Protein AF-A0A2G5R0I2-F1 (afdb_monomer)

Structure (mmCIF, N/CA/C/O backbone):
data_AF-A0A2G5R0I2-F1
#
_entry.id   AF-A0A2G5R0I2-F1
#
loop_
_atom_site.group_PDB
_atom_site.id
_atom_site.type_symbol
_atom_site.label_atom_id
_atom_site.label_alt_id
_atom_site.label_comp_id
_atom_site.label_asym_id
_atom_site.label_entity_id
_atom_site.label_seq_id
_atom_site.pdbx_PDB_ins_code
_atom_site.Cartn_x
_atom_site.Cartn_y
_atom_site.Cartn_z
_atom_site.occupancy
_atom_site.B_iso_or_equiv
_atom_site.auth_seq_id
_atom_site.auth_comp_id
_atom_site.auth_asym_id
_atom_site.auth_atom_id
_atom_site.pdbx_PDB_model_num
ATOM 1 N N . MET A 1 1 ? -11.431 -9.751 -18.435 1.00 73.50 1 MET A N 1
ATOM 2 C CA . MET A 1 1 ? -12.659 -9.360 -17.702 1.00 73.50 1 MET A CA 1
ATOM 3 C C . MET A 1 1 ? -12.738 -10.006 -16.320 1.00 73.50 1 MET A C 1
ATOM 5 O O . MET A 1 1 ? -12.672 -9.270 -15.349 1.00 73.50 1 MET A O 1
ATOM 9 N N . ALA A 1 2 ? -12.776 -11.341 -16.195 1.00 81.56 2 ALA A N 1
ATOM 10 C CA . ALA A 1 2 ? -12.910 -12.025 -14.894 1.00 81.56 2 ALA A CA 1
ATOM 11 C C . ALA A 1 2 ? -11.847 -11.638 -13.840 1.00 81.56 2 ALA A C 1
ATOM 13 O O . ALA A 1 2 ? -12.178 -11.407 -12.682 1.00 81.56 2 ALA A O 1
ATOM 14 N N . ILE A 1 3 ? -10.582 -11.492 -14.251 1.00 83.56 3 ILE A N 1
ATOM 15 C CA . ILE A 1 3 ? -9.479 -11.105 -13.352 1.00 83.56 3 ILE A CA 1
ATOM 16 C C . ILE A 1 3 ? -9.682 -9.694 -12.781 1.00 83.56 3 ILE A C 1
ATOM 18 O O . ILE A 1 3 ? -9.505 -9.480 -11.588 1.00 83.56 3 ILE A O 1
ATOM 22 N N . VAL A 1 4 ? -10.107 -8.742 -13.616 1.00 79.81 4 VAL A N 1
ATOM 23 C CA . VAL A 1 4 ? -10.360 -7.355 -13.193 1.00 79.81 4 VAL A CA 1
ATOM 24 C C . VAL A 1 4 ? -11.499 -7.310 -12.175 1.00 79.81 4 VAL A C 1
ATOM 26 O O . VAL A 1 4 ? -11.380 -6.649 -11.148 1.00 79.81 4 VAL A O 1
ATOM 29 N N . VAL A 1 5 ? -12.569 -8.073 -12.416 1.00 84.81 5 VAL A N 1
ATOM 30 C CA . VAL A 1 5 ? -13.709 -8.179 -11.494 1.00 84.81 5 VAL A CA 1
ATOM 31 C C . VAL A 1 5 ? -13.287 -8.785 -10.152 1.00 84.81 5 VAL A C 1
ATOM 33 O O . VAL A 1 5 ? -13.663 -8.252 -9.112 1.00 84.81 5 VAL A O 1
ATOM 36 N N . MET A 1 6 ? -12.457 -9.836 -10.147 1.00 89.25 6 MET A N 1
ATOM 37 C CA . MET A 1 6 ? -11.917 -10.400 -8.900 1.00 89.25 6 MET A CA 1
ATOM 38 C C . MET A 1 6 ? -11.074 -9.392 -8.116 1.00 89.25 6 MET A C 1
ATOM 40 O O . MET A 1 6 ? -11.239 -9.281 -6.905 1.00 89.25 6 MET A O 1
ATOM 44 N N . ILE A 1 7 ? -10.193 -8.641 -8.785 1.00 83.88 7 ILE A N 1
ATOM 45 C CA . ILE A 1 7 ? -9.351 -7.633 -8.122 1.00 83.88 7 ILE A CA 1
ATOM 46 C C . ILE A 1 7 ? -10.224 -6.554 -7.474 1.00 83.88 7 ILE A C 1
ATOM 48 O O . ILE A 1 7 ? -10.026 -6.226 -6.304 1.00 83.88 7 ILE A 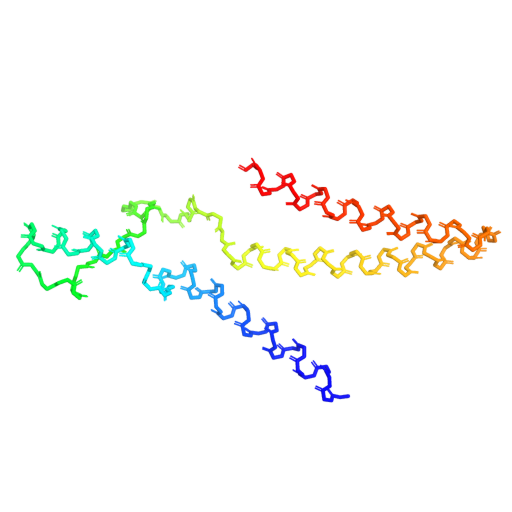O 1
ATOM 52 N N . LEU A 1 8 ? -11.224 -6.044 -8.198 1.00 86.19 8 LEU A N 1
ATOM 53 C CA . LEU A 1 8 ? -12.158 -5.053 -7.662 1.00 86.19 8 LEU A CA 1
ATOM 54 C C . LEU A 1 8 ? -12.971 -5.608 -6.486 1.00 86.19 8 LEU A C 1
ATOM 56 O O . LEU A 1 8 ? -13.143 -4.905 -5.492 1.00 86.19 8 LEU A O 1
ATOM 60 N N . ALA A 1 9 ? -13.410 -6.868 -6.555 1.00 85.00 9 ALA A N 1
ATOM 61 C CA . ALA A 1 9 ? -14.123 -7.522 -5.460 1.00 85.00 9 ALA A CA 1
ATOM 62 C C . ALA A 1 9 ? -13.252 -7.652 -4.199 1.00 85.00 9 ALA A C 1
ATOM 64 O O . ALA A 1 9 ? -13.723 -7.375 -3.097 1.00 85.00 9 ALA A O 1
ATOM 65 N N . VAL A 1 10 ? -11.972 -8.006 -4.349 1.00 87.69 10 VAL A N 1
ATOM 66 C CA . VAL A 1 10 ? -11.021 -8.073 -3.227 1.00 87.69 10 VAL A CA 1
ATOM 67 C C . VAL A 1 10 ? -10.774 -6.688 -2.631 1.00 87.69 10 VAL A C 1
ATOM 69 O O . VAL A 1 10 ? -10.794 -6.543 -1.411 1.00 87.69 10 VAL A O 1
ATOM 72 N N . ILE A 1 11 ? -10.587 -5.657 -3.459 1.00 82.88 11 ILE A N 1
ATOM 73 C CA . ILE A 1 11 ? -10.404 -4.278 -2.980 1.00 82.88 11 ILE A CA 1
ATOM 74 C C . ILE A 1 11 ? -11.643 -3.815 -2.208 1.00 82.88 11 ILE A C 1
ATOM 76 O O . ILE A 1 11 ? -11.511 -3.327 -1.086 1.00 82.88 11 ILE A O 1
ATOM 80 N N . ALA A 1 12 ? -12.839 -4.015 -2.765 1.00 80.94 12 ALA A N 1
ATOM 81 C CA . ALA A 1 12 ? -14.092 -3.671 -2.102 1.00 80.94 12 ALA A CA 1
ATOM 82 C C . ALA A 1 12 ? -14.240 -4.411 -0.763 1.00 80.94 12 ALA A C 1
ATOM 84 O O . ALA A 1 12 ? -14.554 -3.790 0.250 1.00 80.94 12 ALA A O 1
ATOM 85 N N . TRP A 1 13 ? -13.934 -5.710 -0.727 1.00 83.56 13 TRP A N 1
ATOM 86 C CA . TRP A 1 13 ? -13.941 -6.508 0.501 1.00 83.56 13 TRP A CA 1
ATOM 87 C C . TRP A 1 13 ? -12.985 -5.962 1.572 1.00 83.56 13 TRP A C 1
ATOM 89 O O . TRP A 1 13 ? -13.356 -5.858 2.742 1.00 83.56 13 TRP A O 1
ATOM 99 N N . LEU A 1 14 ? -11.768 -5.568 1.185 1.00 80.31 14 LEU A N 1
ATOM 100 C CA . LEU A 1 14 ? -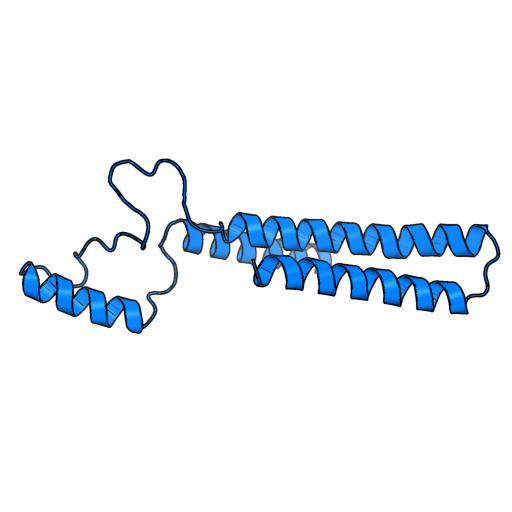10.795 -4.964 2.100 1.00 80.31 14 LEU A CA 1
ATOM 101 C C . LEU A 1 14 ? -11.284 -3.617 2.646 1.00 80.31 14 LEU A C 1
ATOM 103 O O . LEU A 1 14 ? -11.150 -3.366 3.843 1.00 80.31 14 LEU A O 1
ATOM 107 N N . PHE A 1 15 ? -11.888 -2.778 1.800 1.00 79.31 15 PHE A N 1
ATOM 108 C CA . PHE A 1 15 ? -12.470 -1.501 2.220 1.00 79.31 15 PHE A CA 1
ATOM 109 C C . PHE A 1 15 ? -13.630 -1.687 3.195 1.00 79.31 15 PHE A C 1
ATOM 111 O O . PHE A 1 15 ? -13.698 -0.979 4.197 1.00 79.31 15 PHE A O 1
ATOM 118 N N . VAL A 1 16 ? -14.503 -2.665 2.946 1.00 76.69 16 VAL A N 1
ATOM 119 C CA . VAL A 1 16 ? -15.598 -3.009 3.861 1.00 76.69 16 VAL A CA 1
ATOM 120 C C . VAL A 1 16 ? -15.045 -3.442 5.219 1.00 76.69 16 VAL A C 1
ATOM 122 O O . VAL A 1 16 ? -15.499 -2.946 6.247 1.00 76.69 16 VAL A O 1
ATOM 125 N N . GLN A 1 17 ? -14.023 -4.302 5.253 1.00 71.50 17 GLN A N 1
ATOM 126 C CA . GLN A 1 17 ? -13.410 -4.713 6.521 1.00 71.50 17 GLN A CA 1
ATOM 127 C C . GLN A 1 17 ? -12.724 -3.561 7.260 1.00 71.50 17 GLN A C 1
ATOM 129 O O . GLN A 1 17 ? -12.844 -3.464 8.481 1.00 71.50 17 GLN A O 1
ATOM 134 N N . ALA A 1 18 ? -12.039 -2.676 6.538 1.00 70.75 18 ALA A N 1
ATOM 135 C CA . ALA A 1 18 ? -11.427 -1.488 7.118 1.00 70.75 18 ALA A CA 1
ATOM 136 C C . ALA A 1 18 ? -12.484 -0.535 7.704 1.00 70.75 18 ALA A C 1
ATOM 138 O O . ALA A 1 18 ? -12.321 -0.055 8.822 1.00 70.75 18 ALA A O 1
ATOM 139 N N . ALA A 1 19 ? -13.601 -0.330 6.999 1.00 68.25 19 ALA A N 1
AT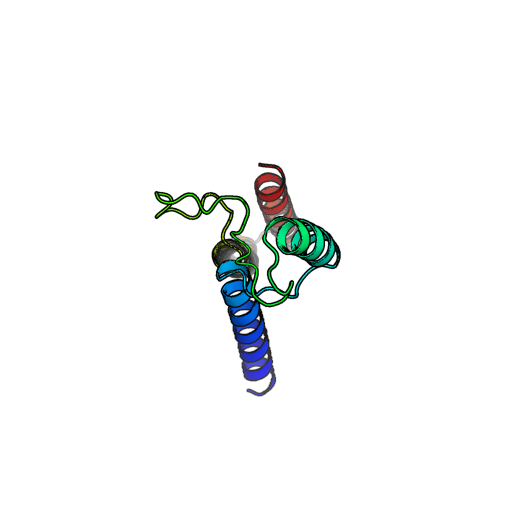OM 140 C CA . ALA A 1 19 ? -14.702 0.512 7.463 1.00 68.25 19 ALA A CA 1
ATOM 141 C C . ALA A 1 19 ? -15.386 -0.068 8.710 1.00 68.25 19 ALA A C 1
ATOM 143 O O . ALA A 1 19 ? -15.701 0.666 9.644 1.00 68.25 19 ALA A O 1
ATOM 144 N N . LEU A 1 20 ? -15.563 -1.391 8.766 1.00 67.69 20 LEU A N 1
ATOM 145 C CA . LEU A 1 20 ? -16.083 -2.075 9.953 1.00 67.69 20 LEU A CA 1
ATOM 146 C C . LEU A 1 20 ? -15.120 -1.981 11.144 1.00 67.69 20 LEU A C 1
ATOM 148 O O . LEU A 1 20 ? -15.565 -1.843 12.285 1.00 67.69 20 LEU A O 1
ATOM 152 N N . ALA A 1 21 ? -13.808 -2.038 10.896 1.00 66.88 21 ALA A N 1
ATOM 153 C CA . ALA A 1 21 ? -12.798 -1.848 11.932 1.00 66.88 21 ALA A CA 1
ATOM 154 C C . ALA A 1 21 ? -12.821 -0.415 12.493 1.00 66.88 21 ALA A C 1
ATOM 156 O O . ALA A 1 21 ? -12.814 -0.254 13.715 1.00 66.88 21 ALA A O 1
ATOM 157 N N . ASP A 1 22 ? -12.931 0.596 11.625 1.00 63.97 22 ASP A N 1
ATOM 158 C CA . ASP A 1 22 ? -13.039 2.011 12.015 1.00 63.97 22 ASP A CA 1
ATOM 159 C C . ASP A 1 22 ? -14.349 2.310 12.761 1.00 63.97 22 ASP A C 1
ATOM 161 O O . ASP A 1 22 ? -14.354 3.067 13.731 1.00 63.97 22 ASP A O 1
ATOM 165 N N . ALA A 1 23 ? -15.448 1.641 12.398 1.00 61.81 23 ALA A N 1
ATOM 166 C CA . ALA A 1 23 ? -16.719 1.703 13.123 1.00 61.81 23 ALA A CA 1
ATOM 167 C C . ALA A 1 23 ? -16.692 0.981 14.490 1.00 61.81 23 ALA A C 1
ATOM 169 O O . ALA A 1 23 ? -17.717 0.892 15.167 1.00 61.81 23 ALA A O 1
ATOM 170 N N . GLY A 1 24 ? -15.551 0.410 14.899 1.00 56.72 24 GLY A N 1
ATOM 171 C CA . GLY A 1 24 ? -15.422 -0.351 16.143 1.00 56.72 24 GLY A CA 1
ATOM 172 C C . GLY A 1 24 ? -16.144 -1.705 16.131 1.00 56.72 24 GLY A C 1
ATOM 173 O O . GLY A 1 24 ? -16.210 -2.371 17.164 1.00 56.72 24 GLY A O 1
ATOM 174 N N . GLN A 1 25 ? -16.650 -2.144 14.973 1.00 57.50 25 GLN A N 1
ATOM 175 C CA . GLN A 1 25 ? -17.337 -3.428 14.779 1.00 57.50 25 GLN A CA 1
ATOM 176 C C . GLN A 1 25 ? -16.387 -4.563 14.365 1.00 57.50 25 GLN A C 1
ATOM 178 O O . GLN A 1 25 ? -16.825 -5.625 13.920 1.00 57.50 25 GLN A O 1
ATOM 183 N N . GLY A 1 26 ? -15.076 -4.363 14.519 1.00 52.78 26 GLY A N 1
ATOM 184 C CA . GLY A 1 26 ? -14.078 -5.389 14.232 1.00 52.78 26 GLY A CA 1
ATOM 185 C C . GLY A 1 26 ? -14.294 -6.676 15.050 1.00 52.78 26 GLY A C 1
ATOM 186 O O . GLY A 1 26 ? -14.878 -6.633 16.140 1.00 52.78 26 GLY A O 1
ATOM 187 N N . PRO A 1 27 ? -13.799 -7.836 14.569 1.00 48.06 27 PRO A N 1
ATOM 188 C CA . PRO A 1 27 ? -13.905 -9.103 15.285 1.00 48.06 27 PRO A CA 1
ATOM 189 C C . PRO A 1 27 ? -13.412 -8.935 16.725 1.00 48.06 27 PRO A C 1
ATOM 191 O O . PRO A 1 27 ? -12.256 -8.568 16.951 1.00 48.06 27 PRO A O 1
ATOM 194 N N . ARG A 1 28 ? -14.297 -9.174 17.705 1.00 52.09 28 ARG A N 1
ATOM 195 C CA . ARG A 1 28 ? -14.001 -8.996 19.134 1.00 52.09 28 ARG A CA 1
ATOM 196 C C . ARG A 1 28 ? -12.739 -9.782 19.488 1.00 52.09 28 ARG A C 1
ATOM 198 O O . ARG A 1 28 ? -12.769 -11.006 19.611 1.00 52.09 28 ARG A O 1
ATOM 205 N N . SER A 1 29 ? -11.610 -9.094 19.658 1.00 49.97 29 SER A N 1
ATOM 206 C CA . SER A 1 29 ? -10.371 -9.763 20.052 1.00 49.97 29 SER A CA 1
ATOM 207 C C . SER A 1 29 ? -10.562 -10.370 21.446 1.00 49.97 29 SER A C 1
ATOM 209 O O . SER A 1 29 ? -11.215 -9.770 22.306 1.00 49.97 29 SER A O 1
ATOM 211 N N . ARG A 1 30 ? -9.999 -11.557 21.714 1.00 48.38 30 ARG A N 1
ATOM 212 C CA . ARG A 1 30 ? -10.139 -12.248 23.018 1.00 48.38 30 ARG A CA 1
ATOM 213 C C . ARG A 1 30 ? -9.797 -11.347 24.221 1.00 48.38 30 ARG A C 1
ATOM 215 O O . ARG A 1 30 ? -10.393 -11.492 25.288 1.00 48.38 30 ARG A O 1
ATOM 222 N N . GLY A 1 31 ? -8.877 -10.394 24.044 1.00 52.00 31 GLY A N 1
ATOM 223 C CA . GLY A 1 31 ? -8.515 -9.401 25.060 1.00 52.00 31 GLY A CA 1
ATOM 224 C C . GLY A 1 31 ? -9.643 -8.415 25.389 1.00 52.00 31 GLY A C 1
ATOM 225 O O . GLY A 1 31 ? -9.865 -8.118 26.564 1.00 52.00 31 GLY A O 1
ATOM 226 N N . SER A 1 32 ? -10.404 -7.974 24.381 1.00 61.50 32 SER A N 1
ATOM 227 C CA . SER A 1 32 ? -11.561 -7.083 24.565 1.00 61.50 32 SER A CA 1
ATOM 228 C C . SER A 1 32 ? -12.706 -7.764 25.325 1.00 61.50 32 SER A C 1
ATOM 230 O O . SER A 1 32 ? -13.283 -7.154 26.221 1.00 61.50 32 SER A O 1
ATOM 232 N N . LEU A 1 33 ? -12.951 -9.059 25.083 1.00 62.72 33 LEU A N 1
ATOM 233 C CA . LEU A 1 33 ? -13.981 -9.845 25.778 1.00 62.72 33 LEU A CA 1
ATOM 234 C C . LEU A 1 33 ? -13.674 -10.040 27.269 1.00 62.72 33 LEU A C 1
ATOM 236 O O . LEU A 1 33 ? -14.570 -9.963 28.109 1.00 62.72 33 LEU A O 1
ATOM 240 N N . ARG A 1 34 ? -12.404 -10.261 27.634 1.00 67.31 34 ARG A N 1
ATOM 241 C CA . ARG A 1 34 ? -11.999 -10.372 29.048 1.00 67.31 34 ARG A CA 1
ATOM 242 C C . ARG A 1 34 ? -12.195 -9.053 29.796 1.00 67.31 34 ARG A C 1
ATOM 244 O O . ARG A 1 34 ? -12.612 -9.062 30.954 1.00 67.31 34 ARG A O 1
ATOM 251 N N . TYR A 1 35 ? -11.892 -7.933 29.143 1.00 69.50 35 TYR A N 1
ATOM 252 C CA . TYR A 1 35 ? -12.124 -6.601 29.696 1.00 69.50 3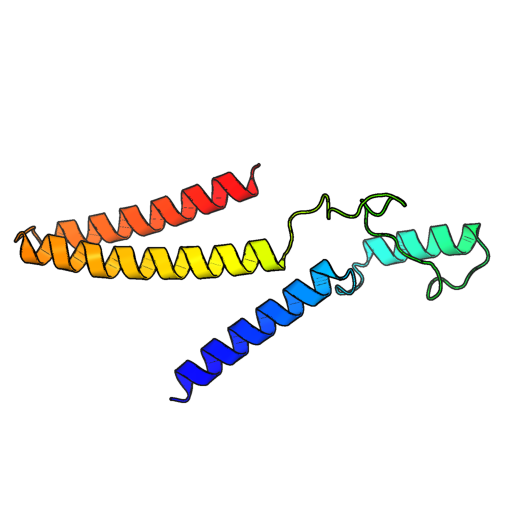5 TYR A CA 1
ATOM 253 C C . TYR A 1 35 ? -13.624 -6.295 29.818 1.00 69.50 35 TYR A C 1
ATOM 255 O O . TYR A 1 35 ? -14.064 -5.870 30.885 1.00 69.50 35 TYR A O 1
ATOM 263 N N . GLN A 1 36 ? -14.414 -6.612 28.785 1.00 68.06 36 GLN A N 1
ATOM 264 C CA . GLN A 1 36 ? -15.877 -6.505 28.790 1.00 68.06 36 GLN A CA 1
ATOM 265 C C . GLN A 1 36 ? -16.495 -7.263 29.955 1.00 68.06 36 GLN A C 1
ATOM 267 O O . GLN A 1 36 ? -17.206 -6.658 30.744 1.00 68.06 36 GLN A O 1
ATOM 272 N N . ARG A 1 37 ? -16.147 -8.542 30.146 1.00 71.12 37 ARG A N 1
ATOM 273 C CA . ARG A 1 37 ? -16.668 -9.356 31.259 1.00 71.12 37 ARG A CA 1
ATOM 274 C C . ARG A 1 37 ? -16.362 -8.755 32.632 1.00 71.12 37 ARG A C 1
ATOM 276 O O . ARG A 1 37 ? -17.204 -8.792 33.519 1.00 71.12 37 ARG A O 1
ATOM 283 N N . ARG A 1 38 ? -15.175 -8.164 32.812 1.00 74.19 38 ARG A N 1
ATOM 284 C CA . ARG A 1 38 ? -14.806 -7.482 34.067 1.00 74.19 38 ARG A CA 1
ATOM 285 C C . ARG A 1 38 ? -15.572 -6.176 34.272 1.00 74.19 38 ARG A C 1
ATOM 287 O O . ARG A 1 38 ? -15.933 -5.867 35.402 1.00 74.19 38 ARG A O 1
ATOM 294 N N . LYS A 1 39 ? -15.797 -5.405 33.204 1.00 72.31 39 LYS A N 1
ATOM 295 C CA . LYS A 1 39 ? -16.573 -4.157 33.249 1.00 72.31 39 LYS A CA 1
ATOM 296 C C . LYS A 1 39 ? -18.065 -4.445 33.478 1.00 72.31 39 LYS A C 1
ATOM 298 O O . LYS A 1 39 ? -18.671 -3.789 34.313 1.00 72.31 39 LYS A O 1
ATOM 303 N N . ALA A 1 40 ? -18.598 -5.478 32.829 1.00 75.38 40 ALA A N 1
ATOM 304 C CA . ALA A 1 40 ? -19.956 -5.997 32.991 1.00 75.38 40 ALA A CA 1
ATOM 305 C C . ALA A 1 40 ? -20.237 -6.403 34.438 1.00 75.38 40 ALA A C 1
ATOM 307 O O . ALA A 1 40 ? -21.173 -5.902 35.049 1.00 75.38 40 ALA A O 1
ATOM 308 N N . ALA A 1 41 ? -19.339 -7.202 35.026 1.00 77.56 41 ALA A N 1
ATOM 309 C CA . ALA A 1 41 ? -19.447 -7.642 36.415 1.00 77.56 41 ALA A CA 1
ATOM 310 C C . ALA A 1 41 ? -19.456 -6.479 37.423 1.00 77.56 41 ALA A C 1
ATOM 312 O O . ALA A 1 41 ? -20.091 -6.583 38.464 1.00 77.56 41 ALA A O 1
ATOM 313 N N . LYS A 1 42 ? -18.777 -5.362 37.121 1.00 79.50 42 LYS A N 1
ATOM 314 C CA . LYS A 1 42 ? -18.812 -4.157 37.968 1.00 79.50 42 LYS A CA 1
ATOM 315 C C . LYS A 1 42 ? -20.103 -3.350 37.827 1.00 79.50 42 LYS A C 1
ATOM 317 O O . LYS A 1 42 ? -20.462 -2.649 38.762 1.00 79.50 42 LYS A O 1
ATOM 322 N N . LEU A 1 43 ? -20.747 -3.409 36.664 1.00 76.88 43 LEU A N 1
ATOM 323 C CA . LEU A 1 43 ? -21.965 -2.656 36.355 1.00 76.88 43 LEU A CA 1
ATOM 324 C C . LEU A 1 43 ? -23.246 -3.476 36.571 1.00 76.88 43 LEU A C 1
ATOM 326 O O . LEU A 1 43 ? -24.330 -2.915 36.494 1.00 76.88 43 LEU A O 1
ATOM 330 N N . GLY A 1 44 ? -23.132 -4.784 36.826 1.00 79.94 44 GLY A N 1
ATOM 331 C CA . GLY A 1 44 ? -24.282 -5.687 36.939 1.00 79.94 44 GLY A CA 1
ATOM 332 C C . GLY A 1 44 ? -25.002 -5.935 35.609 1.00 79.94 44 GLY A C 1
ATOM 333 O O . GLY A 1 44 ? -26.163 -6.322 35.613 1.00 79.94 44 GLY A O 1
ATOM 334 N N . LEU A 1 45 ? -24.329 -5.693 34.482 1.00 80.12 45 LEU A N 1
ATOM 335 C CA . LEU A 1 45 ? -24.881 -5.837 33.131 1.00 80.12 45 LEU A CA 1
ATOM 336 C C . LEU A 1 45 ? -24.420 -7.150 32.489 1.00 80.12 45 LEU A C 1
ATOM 338 O O . LEU A 1 45 ? -23.378 -7.697 32.866 1.00 80.12 45 LEU A O 1
ATOM 342 N N . ASP A 1 46 ? -25.154 -7.626 31.482 1.00 74.50 46 ASP A N 1
ATOM 343 C CA . ASP A 1 46 ? -24.672 -8.701 30.614 1.00 74.50 46 ASP A CA 1
ATOM 344 C C . ASP A 1 46 ? -23.429 -8.203 29.845 1.00 74.50 46 ASP A C 1
ATOM 346 O O . ASP A 1 46 ? -23.427 -7.083 29.325 1.00 74.50 46 ASP A O 1
ATOM 350 N N . PRO A 1 47 ? -22.339 -8.989 29.753 1.00 66.88 47 PRO A N 1
ATOM 351 C CA . PRO A 1 47 ? -21.198 -8.674 28.898 1.00 66.88 47 PRO A CA 1
ATOM 352 C C . PRO A 1 47 ? -21.541 -8.295 27.452 1.00 66.88 47 PRO A C 1
ATOM 354 O O . PRO A 1 47 ? -20.742 -7.590 26.831 1.00 66.88 47 PRO A O 1
ATOM 357 N N . ALA A 1 48 ? -22.670 -8.763 26.912 1.00 66.62 48 ALA A N 1
ATOM 358 C CA . ALA A 1 48 ? -23.152 -8.388 25.583 1.00 66.62 48 ALA A CA 1
ATOM 359 C C . ALA A 1 48 ? -23.665 -6.937 25.505 1.00 66.62 48 ALA A C 1
ATOM 361 O O . ALA A 1 48 ? -23.518 -6.317 24.451 1.00 66.62 48 ALA A O 1
ATOM 362 N N . ASP A 1 49 ? -24.168 -6.399 26.617 1.00 65.12 49 ASP A N 1
ATOM 363 C CA . ASP A 1 49 ? -24.805 -5.078 26.719 1.00 65.12 49 ASP A CA 1
ATOM 364 C C . ASP A 1 49 ? -23.834 -3.982 27.182 1.00 65.12 49 ASP A C 1
ATOM 366 O O . ASP A 1 49 ? -24.177 -2.802 27.271 1.00 65.12 49 ASP A O 1
ATOM 370 N N . VAL A 1 50 ? -22.588 -4.349 27.492 1.00 66.50 50 VAL A N 1
ATOM 371 C CA . VAL A 1 50 ? -21.572 -3.378 27.896 1.00 66.50 50 VAL A CA 1
ATOM 372 C C . VAL A 1 50 ? -21.084 -2.596 26.689 1.00 66.50 50 VAL A C 1
ATOM 374 O O . VAL A 1 50 ? -20.323 -3.106 25.863 1.00 66.50 50 VAL A O 1
ATOM 377 N N . GLU A 1 51 ? -21.422 -1.307 26.668 1.00 61.97 51 GLU A N 1
ATOM 378 C CA . GLU A 1 51 ? -20.875 -0.356 25.708 1.00 61.97 51 GLU A CA 1
ATOM 379 C C . GLU A 1 51 ? -19.338 -0.324 25.827 1.00 61.97 51 GLU A C 1
ATOM 381 O O . GLU A 1 51 ? -18.731 0.127 26.820 1.00 61.97 51 GLU A O 1
ATOM 386 N N . VAL A 1 52 ? -18.688 -0.865 24.796 1.00 57.72 52 VAL A N 1
ATOM 387 C CA . VAL A 1 52 ? -17.240 -0.808 24.637 1.00 57.72 52 VAL A CA 1
ATOM 388 C C . VAL A 1 52 ? -16.921 0.393 23.802 1.00 57.72 52 VAL A C 1
ATOM 390 O O . VAL A 1 52 ? -16.872 0.346 22.579 1.00 57.72 52 VAL A O 1
ATOM 393 N N . ARG A 1 53 ? -16.659 1.476 24.516 1.00 55.41 53 ARG A N 1
ATOM 394 C CA . ARG A 1 53 ? -16.033 2.636 23.923 1.00 55.41 53 ARG A CA 1
ATOM 395 C C . ARG A 1 53 ? -14.625 2.241 23.473 1.00 55.41 53 ARG A C 1
ATOM 397 O O . ARG A 1 53 ? -13.855 1.741 24.306 1.00 55.41 53 ARG A O 1
ATOM 404 N N . PRO A 1 54 ? -14.281 2.408 22.186 1.00 52.84 54 PRO A N 1
ATOM 405 C CA . PRO A 1 54 ? -12.902 2.265 21.754 1.00 52.84 54 PRO A CA 1
ATOM 406 C C . PRO A 1 54 ? -12.028 3.217 22.581 1.00 52.84 54 PRO A C 1
ATOM 408 O O . PRO A 1 54 ? -12.480 4.281 23.015 1.00 52.84 54 PRO A O 1
ATOM 411 N N . ARG A 1 55 ? -10.778 2.822 22.859 1.00 44.97 55 ARG A N 1
ATOM 412 C CA . ARG A 1 55 ? -9.803 3.716 23.505 1.00 44.97 55 ARG A CA 1
ATOM 413 C C . ARG A 1 55 ? -9.720 4.996 22.666 1.00 44.97 55 ARG A C 1
ATOM 415 O O . ARG A 1 55 ? -9.233 4.930 21.547 1.00 44.97 55 ARG A O 1
ATOM 422 N N . GLY A 1 56 ? -10.220 6.111 23.199 1.00 42.03 56 GLY A N 1
ATOM 423 C CA . GLY A 1 56 ? -10.286 7.401 22.500 1.00 42.03 56 GLY A CA 1
ATOM 424 C C . GLY A 1 56 ? -11.682 8.027 22.414 1.00 42.03 56 GLY A C 1
ATOM 425 O O . GLY A 1 56 ? -11.762 9.224 22.193 1.00 42.03 56 GLY A O 1
ATOM 426 N N . ALA A 1 57 ? -12.765 7.278 22.657 1.00 45.31 57 ALA A N 1
ATOM 427 C CA . ALA A 1 57 ? -14.131 7.816 22.634 1.00 45.31 57 ALA A CA 1
ATOM 428 C C . ALA A 1 57 ? -14.494 8.528 23.955 1.00 45.31 57 ALA A C 1
ATOM 430 O O . ALA A 1 57 ? -15.208 7.992 24.815 1.00 45.31 57 ALA A O 1
ATOM 431 N N . GLY A 1 58 ? -13.941 9.727 24.135 1.00 44.56 58 GLY A N 1
ATOM 432 C CA . GLY A 1 58 ? -14.449 10.706 25.094 1.00 44.56 58 GLY A CA 1
ATOM 433 C C . GLY A 1 58 ? -15.726 11.377 24.562 1.00 44.56 58 GLY A C 1
ATOM 434 O O . GLY A 1 58 ? -15.983 11.307 23.363 1.00 44.56 58 GLY A O 1
ATOM 435 N N . PRO A 1 59 ? -16.532 12.027 25.421 1.00 47.97 59 PRO A N 1
ATOM 436 C CA . PRO A 1 59 ? -17.758 12.722 25.006 1.00 47.97 59 PRO A CA 1
ATOM 437 C C . PRO A 1 59 ? -17.548 13.813 23.939 1.00 47.97 59 PRO A C 1
ATOM 439 O O . PRO A 1 59 ? -18.486 14.109 23.211 1.00 47.97 59 PRO A O 1
ATOM 442 N N . ASP A 1 60 ? -16.324 14.340 23.806 1.00 46.22 60 ASP A N 1
ATOM 443 C CA . ASP A 1 60 ? -15.990 15.473 22.928 1.00 46.22 60 ASP A CA 1
ATOM 444 C C . ASP A 1 60 ? -15.088 15.117 21.728 1.00 46.22 60 ASP A C 1
ATOM 446 O O . ASP A 1 60 ? -14.621 16.002 21.013 1.00 46.22 60 ASP A O 1
ATOM 450 N N . SER A 1 61 ? -14.805 13.838 21.462 1.00 39.50 61 SER A N 1
ATOM 451 C CA . SER A 1 61 ? -13.944 13.472 20.328 1.00 39.50 61 SER A CA 1
ATOM 452 C C . SER A 1 61 ? -14.761 13.323 19.038 1.00 39.50 61 SER A C 1
ATOM 454 O O . SER A 1 61 ? -15.117 12.212 18.648 1.00 39.50 61 SER A O 1
ATOM 456 N N . ILE A 1 62 ? -15.054 14.443 18.370 1.00 47.81 62 ILE A N 1
ATOM 457 C CA . ILE A 1 62 ? -15.528 14.457 16.968 1.00 47.81 62 ILE A CA 1
ATOM 458 C C . ILE A 1 62 ? -14.406 14.013 16.009 1.00 47.81 62 ILE A C 1
ATOM 460 O O . ILE A 1 62 ? -14.663 13.596 14.883 1.00 47.81 62 ILE A O 1
ATOM 464 N N . GLU A 1 63 ? -13.157 14.011 16.470 1.00 38.97 63 GLU A N 1
ATOM 465 C CA . GLU A 1 63 ? -12.023 13.538 15.691 1.00 38.97 63 GLU A CA 1
ATOM 466 C C . GLU A 1 63 ? -11.592 12.145 16.165 1.00 38.97 63 GLU A C 1
ATOM 468 O O . GLU A 1 63 ? -11.294 11.961 17.351 1.00 38.97 63 GLU A O 1
ATOM 473 N N . PRO A 1 64 ? -11.537 11.138 15.274 1.00 46.78 64 PRO A N 1
ATOM 47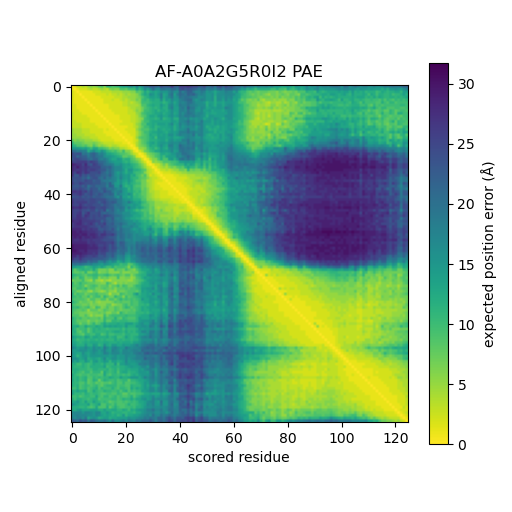4 C CA . PRO A 1 64 ? -10.917 9.873 15.613 1.00 46.78 64 PRO A CA 1
ATOM 475 C C . PRO A 1 64 ? -9.428 10.132 15.872 1.00 46.78 64 PRO A C 1
ATOM 477 O O . PRO A 1 64 ? -8.635 10.274 14.949 1.00 46.78 64 PRO A O 1
ATOM 480 N N . VAL A 1 65 ? -9.022 10.141 17.144 1.00 47.31 65 VAL A N 1
ATOM 481 C CA . VAL A 1 65 ? -7.609 10.201 17.588 1.00 47.31 65 VAL A CA 1
ATOM 482 C C . VAL A 1 65 ? -6.866 8.876 17.282 1.00 47.31 65 VAL A C 1
ATOM 484 O O . VAL A 1 65 ? -5.828 8.556 17.854 1.00 47.31 65 VAL A O 1
ATOM 487 N N . GLY A 1 66 ? -7.393 8.060 16.367 1.00 55.53 66 GLY A N 1
ATOM 488 C CA . GLY A 1 66 ? -6.812 6.804 15.908 1.00 55.53 66 GLY A CA 1
ATOM 489 C C . GLY A 1 66 ? -6.595 6.834 14.400 1.00 55.53 66 GLY A C 1
ATOM 490 O O . GLY A 1 66 ? -7.434 7.339 13.658 1.00 55.53 66 GLY A O 1
ATOM 491 N N . ARG A 1 67 ? -5.468 6.275 13.943 1.00 58.91 67 ARG A N 1
ATOM 492 C CA . ARG A 1 67 ? -5.192 6.020 12.519 1.00 58.91 67 ARG A CA 1
ATOM 493 C C . ARG A 1 67 ? -6.391 5.286 11.906 1.00 58.91 67 ARG A C 1
ATOM 495 O O . ARG A 1 67 ? -6.685 4.176 12.343 1.00 58.91 67 ARG A O 1
ATOM 502 N N . SER A 1 68 ? -7.078 5.893 10.936 1.00 68.00 68 SER A N 1
ATOM 503 C CA . SER A 1 68 ? -8.188 5.227 10.253 1.00 68.00 68 SER A CA 1
ATOM 504 C C . SER A 1 68 ? -7.646 4.087 9.397 1.00 68.00 68 SER A C 1
ATOM 506 O O . SER A 1 68 ? -6.771 4.280 8.546 1.00 68.00 68 SER A O 1
ATOM 508 N N . VAL A 1 69 ? -8.160 2.883 9.618 1.00 71.31 69 VAL A N 1
ATOM 509 C CA . VAL A 1 69 ? -7.787 1.681 8.869 1.00 71.31 69 VAL A CA 1
ATOM 510 C C . VAL A 1 69 ? -8.176 1.848 7.400 1.00 71.31 69 VAL A C 1
ATOM 512 O O . VAL A 1 69 ? -7.436 1.416 6.512 1.00 71.31 69 VAL A O 1
ATOM 515 N N . VAL A 1 70 ? -9.289 2.538 7.118 1.00 73.56 70 VAL A N 1
ATOM 516 C CA . VAL A 1 70 ? -9.683 2.899 5.747 1.00 73.56 70 VAL A CA 1
ATOM 517 C C . VAL A 1 70 ? -8.679 3.868 5.126 1.00 73.56 70 VAL A C 1
ATOM 519 O O . VAL A 1 70 ? -8.295 3.690 3.971 1.00 73.56 70 VAL A O 1
ATOM 522 N N . GLY A 1 71 ? -8.216 4.867 5.883 1.00 71.62 71 GLY A N 1
ATOM 523 C CA . GLY A 1 71 ? -7.205 5.817 5.415 1.00 71.62 71 GLY A CA 1
ATOM 524 C C . GLY A 1 71 ? -5.853 5.152 5.152 1.00 71.62 71 GLY A C 1
ATOM 525 O O . GLY A 1 71 ? -5.189 5.468 4.162 1.00 71.62 71 GLY A O 1
ATOM 526 N N . ASP A 1 72 ? -5.458 4.192 5.989 1.00 76.62 72 ASP A N 1
ATOM 527 C CA . ASP A 1 72 ? -4.262 3.370 5.787 1.00 76.62 72 ASP A CA 1
ATOM 528 C C . ASP A 1 72 ? -4.380 2.493 4.528 1.00 76.62 72 ASP A C 1
ATOM 530 O O . ASP A 1 72 ? -3.435 2.427 3.735 1.00 76.62 72 ASP A O 1
ATOM 534 N N . LEU A 1 73 ? -5.540 1.866 4.301 1.00 79.12 7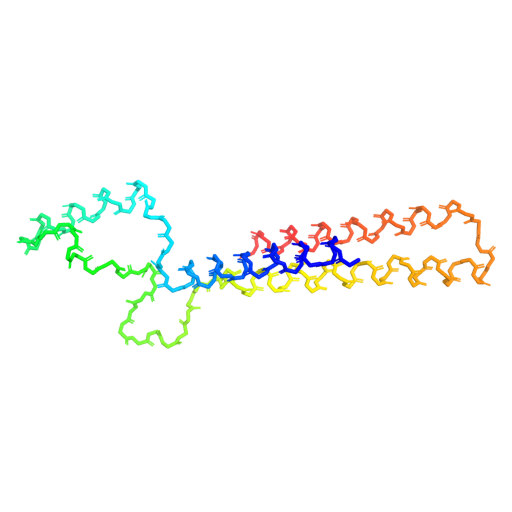3 LEU A N 1
ATOM 535 C CA . LEU A 1 73 ? -5.796 1.043 3.116 1.00 79.12 73 LEU A CA 1
ATOM 536 C C . LEU A 1 73 ? -5.823 1.878 1.829 1.00 79.12 73 LEU A C 1
ATOM 538 O O . LEU A 1 73 ? -5.159 1.524 0.852 1.00 79.12 73 LEU A O 1
ATOM 542 N N . ALA A 1 74 ? -6.558 2.992 1.828 1.00 78.81 74 ALA A N 1
ATOM 543 C CA . ALA A 1 74 ? -6.664 3.892 0.683 1.00 78.81 74 ALA A CA 1
ATOM 544 C C . ALA A 1 74 ? -5.300 4.473 0.307 1.00 78.81 74 ALA A C 1
ATOM 546 O O . ALA A 1 74 ? -4.933 4.493 -0.868 1.00 78.81 74 ALA A O 1
ATOM 547 N N . PHE A 1 75 ? -4.509 4.873 1.305 1.00 78.12 75 PHE A N 1
ATOM 548 C CA . PHE A 1 75 ? -3.146 5.317 1.064 1.00 78.12 75 PHE A CA 1
ATOM 549 C C . PHE A 1 75 ? -2.265 4.187 0.534 1.00 78.12 75 PHE A C 1
ATOM 551 O O . PHE A 1 75 ? -1.528 4.405 -0.419 1.00 78.12 75 PHE A O 1
ATOM 558 N N . GLY A 1 76 ? -2.338 2.981 1.107 1.00 80.88 76 GLY A N 1
ATOM 559 C CA . GLY A 1 76 ? -1.556 1.835 0.637 1.00 80.88 76 GLY A CA 1
ATOM 560 C C . GLY A 1 76 ? -1.841 1.489 -0.827 1.00 80.88 76 GLY A C 1
ATOM 561 O O . GLY A 1 76 ? -0.908 1.283 -1.603 1.00 80.88 76 GLY A O 1
ATOM 562 N N . LEU A 1 77 ? -3.116 1.493 -1.221 1.00 83.94 77 LEU A N 1
ATOM 563 C CA . LEU A 1 77 ? -3.536 1.263 -2.605 1.00 83.94 77 LEU A CA 1
ATOM 564 C C . LEU A 1 77 ? -3.126 2.411 -3.532 1.00 83.94 77 LEU A C 1
ATOM 566 O O . LEU A 1 77 ? -2.579 2.154 -4.603 1.00 83.94 77 LEU A O 1
ATOM 570 N N . GLY A 1 78 ? -3.339 3.663 -3.118 1.00 82.81 78 GLY A N 1
ATOM 571 C CA . GLY A 1 78 ? -2.939 4.838 -3.893 1.00 82.81 78 GLY A CA 1
ATOM 572 C C . GLY A 1 78 ? -1.427 4.901 -4.110 1.00 82.81 78 GLY A C 1
ATOM 573 O O . GLY A 1 78 ? -0.963 5.123 -5.226 1.00 82.81 78 GLY A O 1
ATOM 574 N N . PHE A 1 79 ? -0.651 4.618 -3.066 1.00 82.19 79 PHE A N 1
ATOM 575 C CA . PHE A 1 79 ? 0.805 4.585 -3.131 1.00 82.19 79 PHE A CA 1
ATOM 576 C C . PHE A 1 79 ? 1.313 3.411 -3.983 1.00 82.19 79 PHE A C 1
ATOM 578 O O . PHE A 1 79 ? 2.252 3.573 -4.757 1.00 82.19 79 PHE A O 1
ATOM 585 N N . GLY A 1 80 ? 0.664 2.243 -3.903 1.00 83.44 80 GLY A N 1
ATOM 586 C CA . GLY A 1 80 ? 0.963 1.102 -4.772 1.00 83.44 80 GLY A CA 1
ATOM 587 C C . GLY A 1 80 ? 0.692 1.395 -6.251 1.00 83.44 80 GLY A C 1
ATOM 588 O O . GLY A 1 80 ? 1.533 1.106 -7.100 1.00 83.44 80 GLY A O 1
ATOM 589 N N . LEU A 1 81 ? -0.442 2.029 -6.564 1.00 86.12 81 LEU A N 1
ATOM 590 C CA . LEU A 1 81 ? -0.759 2.478 -7.924 1.00 86.12 81 LEU A CA 1
ATOM 591 C C . LEU A 1 81 ? 0.252 3.511 -8.430 1.00 86.12 81 LEU A C 1
ATOM 593 O O . LEU A 1 81 ? 0.731 3.393 -9.556 1.00 86.12 81 LEU A O 1
ATOM 597 N N . LEU A 1 82 ? 0.625 4.483 -7.593 1.00 86.88 82 LEU A N 1
ATOM 598 C CA . LEU A 1 82 ? 1.652 5.466 -7.931 1.00 86.88 82 LEU A CA 1
ATOM 599 C C . LEU A 1 82 ? 2.999 4.792 -8.233 1.00 86.88 82 LEU A C 1
ATOM 601 O O . LEU A 1 82 ? 3.637 5.129 -9.228 1.00 86.88 82 LEU A O 1
ATOM 605 N N . ALA A 1 83 ? 3.412 3.814 -7.422 1.00 87.44 83 ALA A N 1
ATOM 606 C CA . ALA A 1 83 ? 4.640 3.056 -7.650 1.00 87.44 83 ALA A CA 1
ATOM 607 C C . ALA A 1 83 ? 4.610 2.314 -8.995 1.00 87.44 83 ALA A C 1
ATOM 609 O O . ALA A 1 83 ? 5.587 2.368 -9.738 1.00 87.44 83 ALA A O 1
ATOM 610 N N . ILE A 1 84 ? 3.481 1.693 -9.355 1.00 89.12 84 ILE A N 1
ATOM 611 C CA . ILE A 1 84 ? 3.299 1.042 -10.662 1.00 89.12 84 ILE A CA 1
ATOM 612 C C . ILE A 1 84 ? 3.476 2.056 -11.799 1.00 89.12 84 ILE A C 1
ATOM 614 O O . ILE A 1 84 ? 4.236 1.807 -12.735 1.00 89.12 84 ILE A O 1
ATOM 618 N N . VAL A 1 85 ? 2.824 3.218 -11.705 1.00 90.19 85 VAL A N 1
ATOM 619 C CA . VAL A 1 85 ? 2.943 4.283 -12.714 1.00 90.19 85 VAL A CA 1
ATOM 620 C C . VAL A 1 85 ? 4.391 4.764 -12.840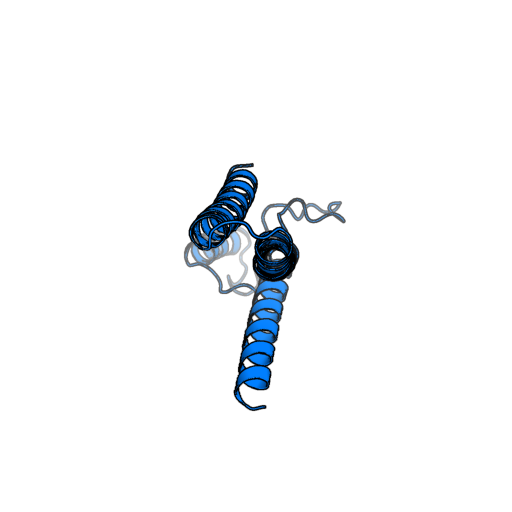 1.00 90.19 85 VAL A C 1
ATOM 622 O O . VAL A 1 85 ? 4.888 4.900 -13.956 1.00 90.19 85 VAL A O 1
ATOM 625 N N . LEU A 1 86 ? 5.098 4.966 -11.725 1.00 89.31 86 LEU A N 1
ATOM 626 C CA . LEU A 1 86 ? 6.503 5.387 -11.722 1.00 89.31 86 LEU A CA 1
ATOM 627 C C . LEU A 1 86 ? 7.448 4.315 -12.270 1.00 89.31 86 LEU A C 1
ATOM 629 O O . LEU A 1 86 ? 8.407 4.651 -12.967 1.00 89.31 86 LEU A O 1
ATOM 633 N N . MET A 1 87 ? 7.186 3.034 -11.998 1.00 88.06 87 MET A N 1
ATOM 634 C CA . MET A 1 87 ? 7.955 1.937 -12.582 1.00 88.06 87 MET A CA 1
ATOM 635 C C . MET A 1 87 ? 7.847 1.992 -14.105 1.00 88.06 87 MET A C 1
ATOM 637 O O . MET A 1 87 ? 8.854 2.214 -14.775 1.00 88.06 87 MET A O 1
ATOM 641 N N . PHE A 1 88 ? 6.640 1.874 -14.657 1.00 89.56 88 PHE A N 1
ATOM 642 C CA . PHE A 1 88 ? 6.464 1.825 -16.110 1.00 89.56 88 PHE A CA 1
ATOM 643 C C . PHE A 1 88 ? 6.827 3.144 -16.801 1.00 89.56 88 PHE A C 1
ATOM 645 O O . PHE A 1 88 ? 7.505 3.126 -17.828 1.00 89.56 88 PHE A O 1
ATOM 652 N N . GLY A 1 89 ? 6.444 4.285 -16.224 1.00 88.44 89 GLY A N 1
ATOM 653 C CA . GLY A 1 89 ? 6.769 5.604 -16.763 1.00 88.44 89 GLY A CA 1
ATOM 654 C C . GLY A 1 89 ? 8.271 5.884 -16.757 1.00 88.44 89 GLY A C 1
ATOM 655 O O . GLY A 1 89 ? 8.827 6.281 -17.779 1.00 88.44 89 GLY A O 1
ATOM 656 N N . GLY A 1 90 ? 8.957 5.615 -15.643 1.00 86.81 90 GLY A N 1
ATOM 657 C CA . GLY A 1 90 ? 10.404 5.807 -15.553 1.00 86.81 90 GLY A CA 1
ATOM 658 C C . GLY A 1 90 ? 11.183 4.838 -16.444 1.00 86.81 90 GLY A C 1
ATOM 659 O O . GLY A 1 90 ? 12.116 5.261 -17.121 1.00 86.81 90 GLY A O 1
ATOM 660 N N . ALA A 1 91 ? 10.758 3.574 -16.544 1.00 87.44 91 ALA A N 1
ATOM 661 C CA . ALA A 1 91 ? 11.344 2.621 -17.488 1.00 87.44 91 ALA A CA 1
ATOM 662 C C . ALA A 1 91 ? 11.214 3.097 -18.940 1.00 87.44 91 ALA A C 1
ATOM 664 O O . ALA A 1 91 ? 12.187 3.040 -19.692 1.00 87.44 91 ALA A O 1
ATOM 665 N N . PHE A 1 92 ? 10.042 3.610 -19.321 1.00 90.00 92 PHE A N 1
ATOM 666 C CA . PHE A 1 92 ? 9.817 4.157 -20.656 1.00 90.00 92 PHE A CA 1
ATOM 667 C C . PHE A 1 92 ? 10.739 5.348 -20.947 1.00 90.00 92 PHE A C 1
ATOM 669 O O . PHE A 1 92 ? 11.362 5.392 -22.005 1.00 90.00 92 PHE A O 1
ATOM 676 N N . VAL A 1 93 ? 10.891 6.275 -19.994 1.00 90.56 93 VAL A N 1
ATOM 677 C CA . VAL A 1 93 ? 11.808 7.421 -20.122 1.00 90.56 93 VAL A CA 1
ATOM 678 C C . VAL A 1 93 ? 13.260 6.960 -20.258 1.00 90.56 93 VAL A C 1
ATOM 680 O O . VAL A 1 93 ? 13.963 7.427 -21.151 1.00 90.56 93 VAL A O 1
ATOM 683 N N . LEU A 1 94 ? 13.708 6.014 -19.429 1.00 90.06 94 LEU A N 1
ATOM 684 C CA . LEU A 1 94 ? 15.072 5.478 -19.492 1.00 90.06 94 LEU A CA 1
ATOM 685 C C . LEU A 1 94 ? 15.357 4.809 -20.841 1.00 90.06 94 LEU A C 1
ATOM 687 O O . LEU A 1 94 ? 16.408 5.050 -21.438 1.00 90.06 94 LEU A O 1
ATOM 691 N N . MET A 1 95 ? 14.403 4.033 -21.360 1.00 87.81 95 MET A N 1
ATOM 692 C CA . MET A 1 95 ? 14.509 3.441 -22.695 1.00 87.81 95 MET A CA 1
ATOM 693 C C . MET A 1 95 ? 14.520 4.507 -23.798 1.00 87.81 95 MET A C 1
ATOM 695 O O . MET A 1 95 ? 15.343 4.430 -24.710 1.00 87.81 95 MET A O 1
ATOM 699 N N . ALA A 1 96 ? 13.669 5.534 -23.705 1.00 90.12 96 ALA A N 1
ATOM 700 C CA . ALA A 1 96 ? 13.635 6.643 -24.662 1.00 90.12 96 ALA A CA 1
ATOM 701 C C . ALA A 1 96 ? 14.951 7.443 -24.674 1.00 90.12 96 ALA A C 1
ATOM 703 O O . ALA A 1 96 ? 15.414 7.875 -25.729 1.00 90.12 96 ALA A O 1
ATOM 704 N N . MET A 1 97 ? 15.591 7.577 -23.512 1.00 93.69 97 MET A N 1
ATOM 705 C CA . MET A 1 97 ? 16.908 8.195 -23.347 1.00 93.69 97 MET A CA 1
ATOM 706 C C . MET A 1 97 ? 18.076 7.264 -23.718 1.00 93.69 97 MET A C 1
ATOM 708 O O . MET A 1 97 ? 19.232 7.655 -23.565 1.00 93.69 97 MET A O 1
ATOM 712 N N . LYS A 1 98 ? 17.799 6.057 -24.235 1.00 91.56 98 LYS A N 1
ATOM 713 C CA . LYS A 1 98 ? 18.794 5.049 -24.642 1.00 91.56 98 LYS A CA 1
ATOM 714 C C . LYS A 1 98 ? 19.729 4.599 -23.512 1.00 91.56 98 LYS A C 1
ATOM 716 O O . LYS A 1 98 ? 20.874 4.229 -23.772 1.00 91.56 98 LYS A O 1
ATOM 721 N N . PHE A 1 99 ? 19.259 4.607 -22.264 1.00 86.88 99 PHE A N 1
ATOM 722 C CA . PHE A 1 99 ? 20.001 3.976 -21.173 1.00 86.88 99 PHE A CA 1
ATOM 723 C C . PHE A 1 99 ? 20.089 2.456 -21.379 1.00 86.88 99 PHE A C 1
ATOM 725 O O . PHE A 1 99 ? 19.197 1.862 -21.994 1.00 86.88 99 PHE A O 1
ATOM 732 N N . PRO A 1 100 ? 21.145 1.804 -20.854 1.00 87.50 100 PRO A N 1
ATOM 733 C CA . PRO A 1 100 ? 21.250 0.356 -20.902 1.00 87.50 100 PRO A CA 1
ATOM 734 C C . PRO A 1 100 ? 20.065 -0.296 -20.167 1.00 87.50 100 PRO A C 1
ATOM 736 O O . PRO A 1 100 ? 19.606 0.244 -19.155 1.00 87.50 100 PRO A O 1
ATOM 739 N N . PRO A 1 101 ? 19.591 -1.472 -20.618 1.00 84.25 101 PRO A N 1
ATOM 740 C CA . PRO A 1 101 ? 18.495 -2.201 -19.972 1.00 84.25 101 PRO A CA 1
ATOM 741 C C . PRO A 1 101 ? 18.728 -2.454 -18.476 1.00 84.25 101 PRO A C 1
ATOM 743 O O . PRO A 1 101 ? 17.783 -2.459 -17.692 1.00 84.25 101 PRO A O 1
ATOM 746 N N . ASP A 1 102 ? 19.989 -2.583 -18.063 1.00 88.12 102 ASP A N 1
ATOM 747 C CA . ASP A 1 102 ? 20.385 -2.751 -16.663 1.00 88.12 102 ASP A CA 1
ATOM 748 C C . ASP A 1 102 ? 19.959 -1.567 -15.781 1.00 88.12 102 ASP A C 1
ATOM 750 O O . ASP A 1 102 ? 19.563 -1.753 -14.630 1.00 88.12 102 ASP A O 1
ATOM 754 N N . ALA A 1 103 ? 19.944 -0.346 -16.328 1.00 86.75 103 ALA A N 1
ATOM 755 C CA . ALA A 1 103 ? 19.483 0.841 -15.610 1.00 86.75 103 ALA A CA 1
ATOM 756 C C . ALA A 1 103 ? 17.975 0.792 -15.304 1.00 86.75 103 ALA A C 1
ATOM 758 O O . ALA A 1 103 ? 17.537 1.337 -14.291 1.00 86.75 103 ALA A O 1
ATOM 759 N N . VAL A 1 104 ? 17.181 0.104 -16.134 1.00 86.25 104 VAL A N 1
ATOM 760 C CA . VAL A 1 104 ? 15.739 -0.090 -15.904 1.00 86.25 104 VAL A CA 1
ATOM 761 C C . VAL A 1 104 ? 15.507 -1.004 -14.701 1.00 86.25 104 VAL A C 1
ATOM 763 O O . VAL A 1 104 ? 14.650 -0.723 -13.861 1.00 86.25 104 VAL A O 1
ATOM 766 N N . TRP A 1 105 ? 16.312 -2.059 -14.566 1.00 86.12 105 TRP A N 1
ATOM 767 C CA . TRP A 1 105 ? 16.250 -2.956 -13.411 1.00 86.12 105 TRP A CA 1
ATOM 768 C C . TRP A 1 105 ? 16.660 -2.255 -12.116 1.00 86.12 105 TRP A C 1
ATOM 770 O O . TRP A 1 105 ? 15.991 -2.413 -11.091 1.00 86.12 105 TRP A O 1
ATOM 780 N N . VAL A 1 106 ? 17.705 -1.425 -12.169 1.00 89.38 106 VAL A N 1
ATOM 781 C CA . VAL A 1 106 ? 18.109 -0.585 -11.031 1.00 89.38 106 VAL A CA 1
ATOM 782 C C . VAL A 1 106 ? 16.991 0.390 -10.655 1.00 89.38 106 VAL A C 1
ATOM 784 O O . VAL A 1 106 ? 16.653 0.501 -9.477 1.00 89.38 106 VAL A O 1
ATOM 787 N N . TRP A 1 107 ? 16.356 1.037 -11.636 1.00 89.69 107 TRP A N 1
ATOM 788 C CA . TRP A 1 107 ? 15.217 1.930 -11.409 1.00 89.69 107 TRP A CA 1
ATOM 789 C C . TRP A 1 107 ? 14.048 1.230 -10.708 1.00 89.69 107 TRP A C 1
ATOM 791 O O . TRP A 1 107 ? 13.532 1.738 -9.711 1.00 89.69 107 TRP A O 1
ATOM 801 N N . PHE A 1 108 ? 13.666 0.035 -11.163 1.00 88.75 108 PHE A N 1
ATOM 802 C CA . PHE A 1 108 ? 12.644 -0.771 -10.490 1.00 88.75 108 PHE A CA 1
ATOM 803 C C . PHE A 1 108 ? 13.014 -1.072 -9.038 1.00 88.75 108 PHE A C 1
ATOM 805 O O . PHE A 1 108 ? 12.176 -0.902 -8.149 1.00 88.75 108 PHE A O 1
ATOM 812 N N . GLY A 1 109 ? 14.270 -1.450 -8.783 1.00 88.12 109 GLY A N 1
ATOM 813 C CA . GLY A 1 109 ? 14.779 -1.660 -7.429 1.00 88.12 109 GLY A CA 1
ATOM 814 C C . GLY A 1 109 ? 14.631 -0.416 -6.548 1.00 88.12 109 GLY A C 1
ATOM 815 O O . GLY A 1 109 ? 14.144 -0.518 -5.421 1.00 88.12 109 GLY A O 1
ATOM 816 N N . VAL A 1 110 ? 14.970 0.764 -7.076 1.00 90.25 110 VAL A N 1
ATOM 817 C CA . VAL A 1 110 ? 14.839 2.048 -6.368 1.00 90.25 110 VAL A CA 1
ATOM 818 C C . VAL A 1 110 ? 13.380 2.360 -6.035 1.00 90.25 110 VAL A C 1
ATOM 820 O O . VAL A 1 110 ? 13.088 2.707 -4.891 1.00 90.25 110 VAL A O 1
ATOM 823 N N . VAL A 1 111 ? 12.449 2.199 -6.981 1.00 89.50 111 VAL A N 1
ATOM 824 C CA . VAL A 1 111 ? 11.020 2.485 -6.747 1.00 89.50 111 VAL A CA 1
ATOM 825 C C . VAL A 1 111 ? 10.421 1.531 -5.708 1.00 89.50 111 VAL A C 1
ATOM 827 O O . VAL A 1 111 ? 9.683 1.969 -4.818 1.00 89.50 111 VAL A O 1
ATOM 830 N N . ILE A 1 112 ? 10.772 0.243 -5.764 1.00 88.88 112 ILE A N 1
ATOM 831 C CA . ILE A 1 112 ? 10.317 -0.758 -4.786 1.00 88.88 112 ILE A CA 1
ATOM 832 C C . ILE A 1 112 ? 10.874 -0.432 -3.396 1.00 88.88 112 ILE A C 1
ATOM 834 O O . ILE A 1 112 ? 10.123 -0.405 -2.416 1.00 88.88 112 ILE A O 1
ATOM 838 N N . LEU A 1 113 ? 12.174 -0.141 -3.305 1.00 89.44 113 LEU A N 1
ATOM 839 C CA . LEU A 1 113 ? 12.829 0.191 -2.044 1.00 89.44 113 LEU A CA 1
ATOM 840 C C . LEU A 1 113 ? 12.258 1.477 -1.434 1.00 89.44 113 LEU A C 1
ATOM 842 O O . LEU A 1 113 ? 11.926 1.488 -0.250 1.00 89.44 113 LEU A O 1
ATOM 846 N N . ALA A 1 114 ? 12.088 2.534 -2.231 1.00 86.31 114 ALA A N 1
ATOM 847 C CA . ALA A 1 114 ? 11.497 3.794 -1.784 1.00 86.31 114 ALA A CA 1
ATOM 848 C C . ALA A 1 114 ? 10.084 3.577 -1.228 1.00 86.31 114 ALA A C 1
ATOM 850 O O . ALA A 1 114 ? 9.756 4.063 -0.144 1.00 86.31 114 ALA A O 1
ATOM 851 N N . THR A 1 115 ? 9.278 2.771 -1.922 1.00 85.62 115 THR A N 1
ATOM 852 C CA . THR A 1 115 ? 7.933 2.401 -1.471 1.00 85.62 115 THR A CA 1
ATOM 853 C C . THR A 1 115 ? 7.962 1.670 -0.133 1.00 85.62 115 THR A C 1
ATOM 855 O O . THR A 1 115 ? 7.192 1.996 0.773 1.00 85.62 115 THR A O 1
ATOM 858 N N . PHE A 1 116 ? 8.880 0.717 0.034 1.00 85.69 116 PHE A N 1
ATOM 859 C CA . PHE A 1 116 ? 9.033 -0.022 1.284 1.00 85.69 116 PHE A CA 1
ATOM 860 C C . PHE A 1 116 ? 9.485 0.877 2.444 1.00 85.69 116 PHE A C 1
ATOM 862 O O . PHE A 1 116 ? 8.913 0.814 3.534 1.00 85.69 116 PHE A O 1
ATOM 869 N N . VAL A 1 117 ? 10.478 1.740 2.211 1.00 86.38 117 VAL A N 1
ATOM 870 C CA . VAL A 1 117 ? 11.019 2.664 3.218 1.00 86.38 117 VAL A CA 1
ATOM 871 C C . VAL A 1 117 ? 9.956 3.663 3.672 1.00 86.38 117 VAL A C 1
ATOM 873 O O . VAL A 1 117 ? 9.751 3.817 4.875 1.00 86.38 117 VAL A O 1
ATOM 876 N N . LEU A 1 118 ? 9.224 4.282 2.744 1.00 83.12 118 LEU A N 1
ATOM 877 C CA . LEU A 1 118 ? 8.161 5.237 3.075 1.00 83.12 118 LEU A CA 1
ATOM 878 C C . LEU A 1 118 ? 7.027 4.578 3.872 1.00 83.12 118 LEU A C 1
ATOM 880 O O . LEU A 1 118 ? 6.539 5.141 4.855 1.00 83.12 118 LEU A O 1
ATOM 884 N N . ASN A 1 119 ? 6.659 3.347 3.513 1.00 78.94 119 ASN A N 1
ATOM 885 C CA . ASN A 1 119 ? 5.649 2.583 4.243 1.00 78.94 119 ASN A CA 1
ATOM 886 C C . ASN A 1 119 ? 6.141 2.187 5.652 1.00 78.94 119 ASN A C 1
ATOM 888 O O . ASN A 1 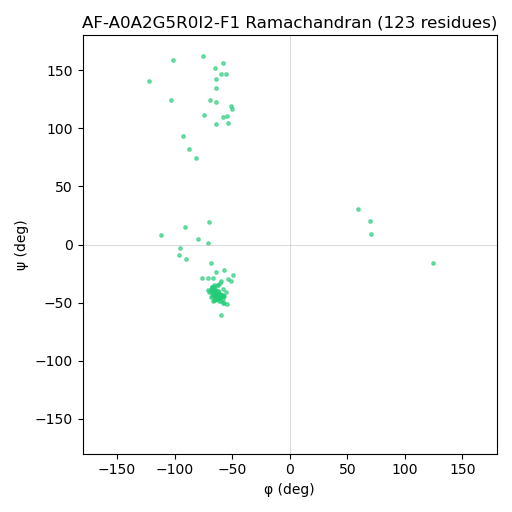119 ? 5.375 2.227 6.616 1.00 78.94 119 ASN A O 1
ATOM 892 N N . LYS A 1 120 ? 7.435 1.868 5.802 1.00 80.25 120 LYS A N 1
ATOM 893 C CA . LYS A 1 120 ? 8.056 1.581 7.103 1.00 80.25 120 LYS A CA 1
ATOM 894 C C . LYS A 1 120 ? 8.088 2.814 8.010 1.00 80.25 120 LYS A C 1
ATOM 896 O O . LYS A 1 120 ? 7.672 2.694 9.158 1.00 80.25 120 LYS A O 1
ATOM 901 N N . ILE A 1 121 ? 8.520 3.971 7.497 1.00 80.44 121 ILE A N 1
ATOM 902 C CA . ILE A 1 121 ? 8.595 5.235 8.256 1.00 80.44 121 ILE A CA 1
ATOM 903 C C . ILE A 1 121 ? 7.220 5.611 8.810 1.00 80.44 121 ILE A C 1
ATOM 905 O O . ILE A 1 121 ? 7.104 5.929 9.992 1.00 80.44 121 ILE A O 1
ATOM 909 N N . ARG A 1 122 ? 6.166 5.497 7.990 1.00 74.81 122 ARG A N 1
ATOM 910 C CA . ARG A 1 122 ? 4.788 5.711 8.448 1.00 74.81 122 ARG A CA 1
ATOM 911 C C . ARG A 1 122 ? 4.445 4.775 9.604 1.00 74.81 122 ARG A C 1
ATOM 913 O O . ARG A 1 122 ? 3.977 5.236 10.629 1.00 74.81 122 ARG A O 1
ATOM 920 N N . ARG A 1 123 ? 4.686 3.469 9.481 1.00 68.12 123 ARG A N 1
ATOM 921 C CA . ARG A 1 123 ? 4.313 2.504 10.535 1.00 68.12 123 ARG A CA 1
ATOM 922 C C . ARG A 1 123 ? 5.056 2.709 11.861 1.00 68.12 123 ARG A C 1
ATOM 924 O O . ARG A 1 123 ? 4.545 2.262 12.881 1.00 68.12 123 ARG A O 1
ATOM 931 N N . SER A 1 124 ? 6.230 3.342 11.846 1.00 71.50 124 SER A N 1
ATOM 932 C CA . SER A 1 124 ? 7.033 3.626 13.045 1.00 71.50 124 SER A CA 1
ATOM 933 C C . SER A 1 124 ? 6.738 4.964 13.732 1.00 71.50 124 SER A C 1
ATOM 935 O O . SER A 1 124 ? 7.222 5.158 14.844 1.00 71.50 124 SER A O 1
ATOM 937 N N . GLY A 1 125 ? 5.999 5.869 13.083 1.00 53.44 125 GLY A N 1
ATOM 938 C CA . GLY A 1 125 ? 5.508 7.123 13.670 1.00 53.44 125 GLY A CA 1
ATOM 939 C C . GLY A 1 125 ? 4.048 7.012 14.068 1.00 53.44 125 GLY A C 1
ATOM 940 O O . GLY A 1 125 ? 3.716 7.520 15.155 1.00 53.44 125 GLY A O 1
#

Radius of gyration: 22.22 Å; Cα contacts (8 Å, |Δi|>4): 60; chains: 1; bounding box: 46×28×63 Å

Solvent-accessible surface area (backbone atoms only — not comparab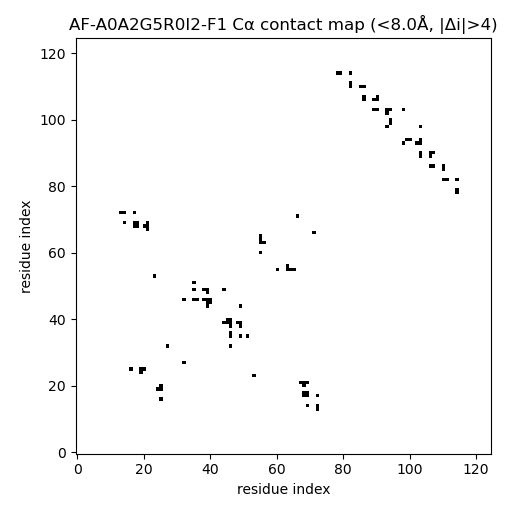le to full-atom values): 7270 Å² total; per-residue (Å²): 108,71,66,60,54,51,52,52,51,51,52,51,51,51,48,52,52,21,48,36,44,64,70,69,65,44,83,82,49,75,70,56,53,58,49,36,46,56,53,10,66,74,69,77,48,56,51,88,73,50,86,76,66,60,96,71,68,53,100,80,51,89,59,77,91,56,88,49,47,42,59,53,49,52,48,52,52,51,50,51,51,49,45,52,51,50,44,56,52,49,40,52,51,41,53,73,71,66,51,60,72,68,56,42,56,52,48,44,51,50,52,54,48,51,52,50,52,55,55,49,55,59,76,75,106

pLDDT: mean 74.12, std 14.59, range [38.97, 93.69]

Nearest PDB structures (foldseek):
  7tgh-assembly1_T5  TM=3.436E-01  e=3.695E+00  Tetrahymena thermophila

Secondary structure (DSSP, 8-state):
-HHHHHHHHHHHHHHHHHHHHHTT-S---HHHHHHHHHHHHHHT--TTT-----TT--TT--S--S--HHHHHHHHHHHHHHHHHHHHHHHHHHHHTT--HHHHHHHHHHHHHHHHHHHHHHHH-

Mean predicted aligned error: 13.52 Å

Sequence (125 aa):
MAIVVMILAVIAWLFVQAALADAGQGPRSRGSLRYQRRKAAKLGLDPADVEVRPRGAGPDSIEPVGRSVVGDLAFGLGFGLLAIVLMFGGAFVLMAMKFPPDAVWVWFGVVILATFVLNKIRRSG

Foldseek 3Di:
DVVVVVVVVVLVVQLVQLVCVQVVNHDCDPVNLVVLVVVCVVVVHDSVPDDDDDVPDDVPCPDDPDDRSNNVSVCLVVLVVVLVCQLVVVLVVCVVVVHDNVVSVVSNVVSVVVSVVVNVVVVVD